Protein AF-A0A1A8GSM1-F1 (afdb_monomer_lite)

Foldseek 3Di:
DPLVVVLVVLLVVVVVVVQDSVLLVVLVVVDDSPDDSVSSVVSSVVVVVVPD

pLDDT: mean 77.4, std 12.15, range [43.09, 88.44]

Sequence (52 aa):
MDYRYQQNSKVERFLKLGYALNDILRVLESLHRDAQTNDILEELIKTCSTGA

Secondary structure (DSSP, 8-state):
--HHHHHHHHHHHHHHTT--HHHHHHHHHHS-TT--HHHHHHHHHHHHHTT-

InterPro domains:
  IPR040546 Rege-1, UBA-like domain [PF18039] (9-46)

Radius of gyration: 10.83 Å; chains: 1; bounding box: 27×19×31 Å

Structure (mmCIF, N/CA/C/O backbone):
data_AF-A0A1A8GSM1-F1
#
_entry.id   AF-A0A1A8GSM1-F1
#
loop_
_atom_site.group_PDB
_atom_site.id
_atom_site.type_symbol
_atom_site.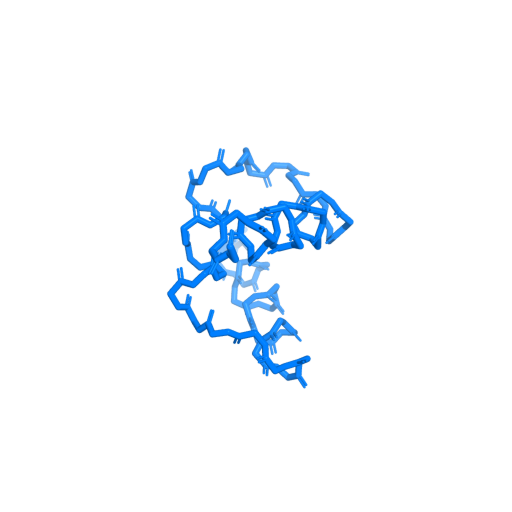label_atom_id
_atom_site.label_alt_id
_atom_site.label_comp_id
_atom_site.label_asym_id
_atom_site.label_entity_id
_atom_site.label_seq_id
_atom_site.pdbx_PDB_ins_code
_atom_site.Cartn_x
_atom_site.Cartn_y
_atom_site.Cartn_z
_atom_site.occupancy
_atom_site.B_iso_or_equiv
_atom_site.auth_seq_id
_atom_site.auth_comp_id
_atom_site.auth_asym_id
_atom_site.auth_atom_id
_atom_site.pdbx_PDB_model_num
ATOM 1 N N . MET A 1 1 ? 13.834 -3.378 -20.500 1.00 46.94 1 MET A N 1
ATOM 2 C CA . MET A 1 1 ? 12.772 -4.370 -20.766 1.00 46.94 1 MET A CA 1
ATOM 3 C C . MET A 1 1 ? 12.275 -4.962 -19.438 1.00 46.94 1 MET A C 1
ATOM 5 O O . MET A 1 1 ? 12.140 -6.169 -19.329 1.00 46.94 1 MET A O 1
ATOM 9 N N . ASP A 1 2 ? 11.967 -4.137 -18.420 1.00 55.91 2 ASP A N 1
ATOM 10 C CA . ASP A 1 2 ? 11.936 -4.637 -17.021 1.00 55.91 2 ASP A CA 1
ATOM 11 C C . ASP A 1 2 ? 10.790 -4.063 -16.163 1.00 55.91 2 ASP A C 1
ATOM 13 O O . ASP A 1 2 ? 10.616 -4.423 -15.001 1.00 55.91 2 ASP A O 1
ATOM 17 N N . TYR A 1 3 ? 9.944 -3.200 -16.734 1.00 53.66 3 TYR A N 1
ATOM 18 C CA . TYR A 1 3 ? 8.903 -2.493 -15.976 1.00 53.66 3 TYR A CA 1
ATOM 19 C C . TYR A 1 3 ? 7.787 -3.415 -15.451 1.00 53.66 3 TYR A C 1
ATOM 21 O O . TYR A 1 3 ? 7.236 -3.175 -14.379 1.00 53.66 3 TYR A O 1
ATOM 29 N N . ARG A 1 4 ? 7.481 -4.512 -16.161 1.00 59.62 4 ARG A N 1
ATOM 30 C CA . ARG A 1 4 ? 6.469 -5.496 -15.723 1.00 59.62 4 ARG A CA 1
ATOM 31 C C . ARG A 1 4 ? 6.959 -6.387 -14.580 1.00 59.62 4 ARG A C 1
ATOM 33 O O . ARG A 1 4 ? 6.141 -6.880 -13.807 1.00 59.62 4 ARG A O 1
ATOM 40 N N . TYR A 1 5 ? 8.273 -6.586 -14.461 1.00 59.69 5 TYR A N 1
ATOM 41 C CA . TYR A 1 5 ? 8.854 -7.406 -13.399 1.00 59.69 5 TYR A CA 1
ATOM 42 C C . TYR A 1 5 ? 8.883 -6.648 -12.068 1.00 59.69 5 TYR A C 1
ATOM 44 O O . TYR A 1 5 ? 8.524 -7.204 -11.034 1.00 59.69 5 TYR A O 1
ATOM 52 N N . GLN A 1 6 ? 9.201 -5.347 -12.093 1.00 62.53 6 GLN A N 1
ATOM 53 C CA . GLN A 1 6 ? 9.131 -4.501 -10.896 1.00 62.53 6 GLN A CA 1
ATOM 54 C C . GLN A 1 6 ? 7.712 -4.392 -10.331 1.00 62.53 6 GLN A C 1
ATOM 56 O O . GLN A 1 6 ? 7.549 -4.432 -9.114 1.00 62.53 6 GLN A O 1
ATOM 61 N N . GLN A 1 7 ? 6.687 -4.288 -11.184 1.00 66.94 7 GLN A N 1
ATOM 62 C CA . GLN A 1 7 ? 5.300 -4.288 -10.711 1.00 66.94 7 GLN A CA 1
ATOM 63 C C . GLN A 1 7 ? 4.917 -5.634 -10.084 1.00 66.94 7 GLN A C 1
ATOM 65 O O . GLN A 1 7 ? 4.378 -5.640 -8.982 1.00 66.94 7 GLN A O 1
ATOM 70 N N . ASN A 1 8 ? 5.272 -6.762 -10.712 1.00 69.44 8 ASN A N 1
ATOM 71 C CA . ASN A 1 8 ? 5.020 -8.088 -10.132 1.00 69.44 8 ASN A CA 1
ATOM 72 C C . ASN A 1 8 ? 5.734 -8.286 -8.788 1.00 69.44 8 ASN A C 1
ATOM 74 O O . ASN A 1 8 ? 5.108 -8.697 -7.817 1.00 69.44 8 ASN A O 1
ATOM 78 N N . SER A 1 9 ? 7.011 -7.908 -8.696 1.00 79.25 9 SER A N 1
ATOM 79 C CA . SER A 1 9 ? 7.791 -8.051 -7.462 1.00 79.25 9 SER A CA 1
ATOM 80 C C . SER A 1 9 ? 7.231 -7.203 -6.312 1.00 79.25 9 SER A C 1
ATOM 82 O O . SER A 1 9 ? 7.189 -7.663 -5.169 1.00 79.25 9 SER A O 1
ATOM 84 N N . LYS A 1 10 ? 6.744 -5.986 -6.606 1.00 78.12 10 LYS A N 1
ATOM 85 C CA . LYS A 1 10 ? 6.041 -5.148 -5.623 1.00 78.12 10 LYS A CA 1
ATOM 86 C C . LYS A 1 10 ? 4.750 -5.835 -5.164 1.00 78.12 10 LYS A C 1
ATOM 88 O O . LYS A 1 10 ? 4.569 -6.007 -3.962 1.00 78.12 10 LYS A O 1
ATOM 93 N N . VAL A 1 11 ? 3.903 -6.290 -6.094 1.00 83.81 11 VAL A N 1
ATOM 94 C CA . VAL A 1 11 ? 2.628 -6.968 -5.784 1.00 83.81 11 VAL A CA 1
ATOM 95 C C . VAL A 1 11 ? 2.843 -8.210 -4.917 1.00 83.81 11 VAL A C 1
ATOM 97 O O . VAL A 1 11 ? 2.218 -8.335 -3.867 1.00 83.81 11 VAL A O 1
ATOM 100 N N . GLU A 1 12 ? 3.768 -9.095 -5.294 1.00 87.50 12 GLU A N 1
ATOM 101 C CA . GLU A 1 12 ? 4.0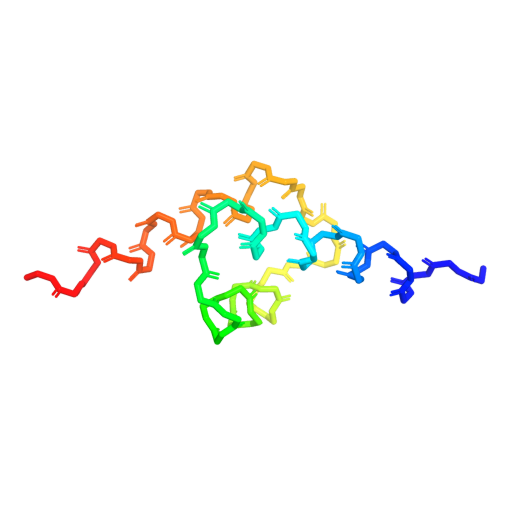78 -10.303 -4.521 1.00 87.50 12 GLU A CA 1
ATOM 102 C C . GLU A 1 12 ? 4.541 -9.989 -3.097 1.00 87.50 12 GLU A C 1
ATOM 104 O O . GLU A 1 12 ? 4.206 -10.710 -2.156 1.00 87.50 12 GLU A O 1
ATOM 109 N N . ARG A 1 13 ? 5.303 -8.905 -2.915 1.00 86.25 13 ARG A N 1
ATOM 110 C CA . ARG A 1 13 ? 5.770 -8.491 -1.592 1.00 86.25 13 ARG A CA 1
ATOM 111 C C . ARG A 1 13 ? 4.611 -8.063 -0.696 1.00 86.25 13 ARG A C 1
ATOM 113 O O . ARG A 1 13 ? 4.579 -8.470 0.460 1.00 86.25 13 ARG A O 1
ATOM 120 N N . PHE A 1 14 ? 3.656 -7.296 -1.219 1.00 86.38 14 PHE A N 1
ATOM 121 C CA . PHE A 1 14 ? 2.482 -6.866 -0.452 1.00 86.38 14 PHE A CA 1
ATOM 122 C C . PHE A 1 14 ? 1.509 -8.009 -0.164 1.00 86.38 14 PHE A C 1
ATOM 124 O O . PHE A 1 14 ? 0.979 -8.091 0.942 1.00 86.38 14 PHE A O 1
ATOM 131 N N . LEU A 1 15 ? 1.350 -8.947 -1.099 1.00 87.06 15 LEU A N 1
ATOM 132 C CA . LEU A 1 15 ? 0.586 -10.173 -0.858 1.00 87.06 15 LEU A CA 1
ATOM 133 C C . LEU A 1 15 ? 1.192 -11.000 0.281 1.00 87.06 15 LEU A C 1
ATOM 135 O O . LEU A 1 15 ? 0.473 -11.452 1.167 1.00 87.06 15 LEU A O 1
ATOM 139 N N . LYS A 1 16 ? 2.525 -11.149 0.308 1.00 87.81 16 LYS A N 1
ATOM 140 C CA . LYS A 1 16 ? 3.240 -11.836 1.401 1.00 87.81 16 LYS A CA 1
ATOM 141 C C . LYS A 1 16 ? 3.106 -11.131 2.755 1.00 87.81 16 LYS A C 1
ATOM 143 O O . LYS A 1 16 ? 3.251 -11.788 3.779 1.00 87.81 16 LYS A O 1
ATOM 148 N N . LEU A 1 17 ? 2.835 -9.825 2.765 1.00 87.06 17 LEU A N 1
ATOM 149 C CA . LEU A 1 17 ? 2.561 -9.050 3.981 1.00 87.06 17 LEU A CA 1
ATOM 150 C C . LEU A 1 17 ? 1.100 -9.166 4.453 1.00 87.06 17 LEU A C 1
ATOM 152 O O . LEU A 1 17 ? 0.783 -8.680 5.533 1.00 87.06 17 LEU A O 1
ATOM 156 N N . GLY A 1 18 ? 0.226 -9.822 3.681 1.00 87.44 18 GLY A N 1
ATOM 157 C CA . GLY A 1 18 ? -1.178 -10.044 4.037 1.00 87.44 18 GLY A CA 1
ATOM 158 C C . GLY A 1 18 ? -2.152 -8.989 3.509 1.00 87.44 18 GLY A C 1
ATOM 159 O O . GLY A 1 18 ? -3.321 -9.016 3.886 1.00 87.44 18 GLY A O 1
ATOM 160 N N . TYR A 1 19 ? -1.711 -8.079 2.635 1.00 87.75 19 TYR A N 1
ATOM 161 C CA . TYR A 1 19 ? -2.615 -7.127 1.985 1.00 87.75 19 TYR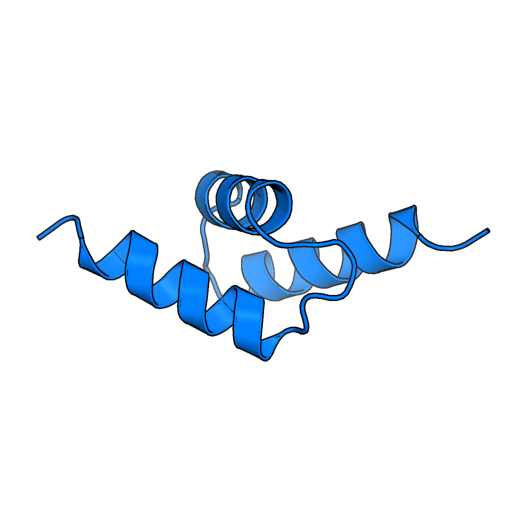 A CA 1
ATOM 162 C C . TYR A 1 19 ? -3.425 -7.808 0.879 1.00 87.75 19 TYR A C 1
ATOM 164 O O . TYR A 1 19 ? -2.914 -8.661 0.147 1.00 87.75 19 TYR A O 1
ATOM 172 N N . ALA A 1 20 ? -4.689 -7.411 0.723 1.00 88.44 20 ALA A N 1
ATOM 173 C CA . ALA A 1 20 ? -5.528 -7.955 -0.333 1.00 88.44 20 ALA A CA 1
ATOM 174 C C . ALA A 1 20 ? -5.059 -7.457 -1.705 1.00 88.44 20 ALA A C 1
ATOM 176 O O . ALA A 1 20 ? -4.745 -6.281 -1.891 1.00 88.44 20 ALA A O 1
ATOM 177 N N . LEU A 1 21 ? -5.081 -8.351 -2.699 1.00 85.69 21 LEU A N 1
ATOM 178 C CA . LEU A 1 21 ? -4.685 -8.025 -4.072 1.00 85.69 21 LEU A CA 1
ATOM 179 C C . LEU A 1 21 ? -5.435 -6.802 -4.621 1.00 85.69 21 LEU A C 1
ATOM 181 O O . LEU A 1 21 ? -4.843 -5.983 -5.312 1.00 85.69 21 LEU A O 1
ATOM 185 N N . ASN A 1 22 ? -6.722 -6.670 -4.293 1.00 86.75 22 ASN A N 1
ATOM 186 C CA . ASN A 1 22 ? -7.554 -5.560 -4.750 1.00 86.75 22 ASN A CA 1
ATOM 187 C C . ASN A 1 22 ? -7.055 -4.210 -4.200 1.00 86.75 22 ASN A C 1
ATOM 189 O O . ASN A 1 22 ? -6.897 -3.262 -4.961 1.00 86.75 22 ASN A O 1
ATOM 193 N N . ASP A 1 23 ? -6.708 -4.135 -2.913 1.00 86.69 23 ASP A N 1
ATOM 194 C CA . ASP A 1 23 ? -6.153 -2.917 -2.304 1.00 86.69 23 ASP A CA 1
ATOM 195 C C . ASP A 1 23 ? -4.816 -2.540 -2.939 1.00 86.69 23 ASP A C 1
ATOM 197 O O . ASP A 1 23 ? -4.607 -1.395 -3.333 1.00 86.69 23 ASP A O 1
ATOM 201 N N . ILE A 1 24 ? -3.944 -3.532 -3.128 1.00 86.62 24 ILE A N 1
ATOM 202 C CA . ILE A 1 24 ? -2.631 -3.346 -3.750 1.00 86.62 24 ILE A CA 1
ATOM 203 C C . ILE A 1 24 ? -2.776 -2.820 -5.180 1.00 86.62 24 ILE A C 1
ATOM 205 O O . ILE A 1 24 ? -2.073 -1.888 -5.562 1.00 86.62 24 ILE A O 1
ATOM 209 N N . LEU A 1 25 ? -3.680 -3.397 -5.976 1.00 85.00 25 LEU A N 1
ATOM 210 C CA . LEU A 1 25 ? -3.905 -2.969 -7.356 1.00 85.00 25 LEU A CA 1
ATOM 211 C C . LEU A 1 25 ? -4.497 -1.560 -7.426 1.00 85.00 25 LEU A C 1
ATOM 213 O O . LEU A 1 25 ? -4.012 -0.760 -8.219 1.00 85.00 25 LEU A O 1
ATOM 217 N N . ARG A 1 26 ? -5.472 -1.225 -6.571 1.00 85.38 26 ARG A N 1
ATOM 218 C CA . ARG A 1 26 ? -6.051 0.130 -6.506 1.00 85.38 26 ARG A CA 1
ATOM 219 C C . ARG A 1 26 ? -5.004 1.183 -6.157 1.00 85.38 26 ARG A C 1
ATOM 221 O O . ARG A 1 26 ? -4.965 2.248 -6.772 1.00 85.38 26 ARG A O 1
ATOM 228 N N . VAL A 1 27 ? -4.135 0.868 -5.200 1.00 85.81 27 VAL A N 1
ATOM 229 C CA . VAL A 1 27 ? -3.046 1.751 -4.778 1.00 85.81 27 VAL A CA 1
ATOM 230 C C . VAL A 1 27 ? -1.986 1.877 -5.875 1.00 85.81 27 VAL A C 1
ATOM 232 O O . VAL A 1 27 ? -1.556 2.984 -6.173 1.00 85.81 27 VAL A O 1
ATOM 235 N N . LEU A 1 28 ? -1.607 0.781 -6.538 1.00 82.31 28 LEU A N 1
ATOM 236 C CA . LEU A 1 28 ? -0.665 0.809 -7.665 1.00 82.31 28 LEU A CA 1
ATOM 237 C C . LEU A 1 28 ? -1.208 1.527 -8.906 1.00 82.31 28 LEU A C 1
ATOM 239 O O . LEU A 1 28 ? -0.416 2.053 -9.682 1.00 82.31 28 LEU A O 1
ATOM 243 N N . GLU A 1 29 ? -2.524 1.519 -9.113 1.00 81.06 29 GLU A N 1
ATOM 244 C CA . GLU A 1 29 ? -3.185 2.269 -10.184 1.00 81.06 29 GLU A CA 1
ATOM 245 C C . GLU A 1 29 ? -3.277 3.766 -9.853 1.00 81.06 29 GLU A C 1
ATOM 247 O O . GLU A 1 29 ? -3.097 4.599 -10.739 1.00 81.06 29 GLU A O 1
ATOM 252 N N . SER A 1 30 ? -3.494 4.110 -8.577 1.00 79.69 30 SER A N 1
ATOM 253 C CA . SER A 1 30 ? -3.538 5.504 -8.109 1.00 79.69 30 SER A CA 1
ATOM 254 C C . SER A 1 30 ? -2.155 6.145 -7.971 1.00 79.69 30 SE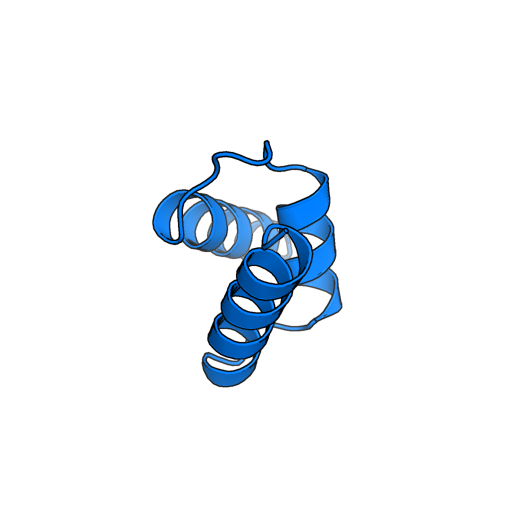R A C 1
ATOM 256 O O . SER A 1 30 ? -2.013 7.358 -8.121 1.00 79.69 30 SER A O 1
ATOM 258 N N . LEU A 1 31 ? -1.124 5.350 -7.685 1.00 81.62 31 LEU A N 1
ATOM 259 C CA . LEU A 1 31 ? 0.242 5.826 -7.513 1.00 8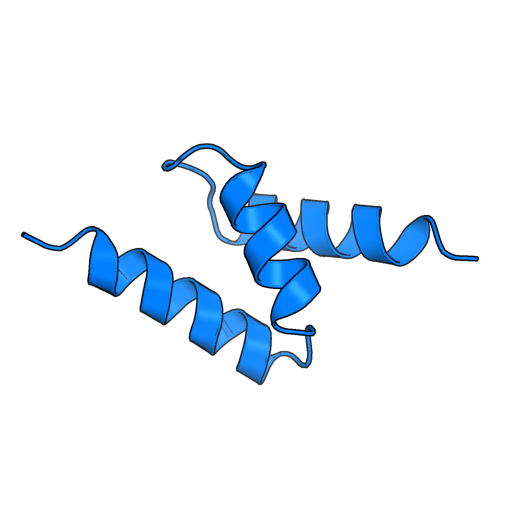1.62 31 LEU A CA 1
ATOM 260 C C . LEU A 1 31 ? 0.989 5.916 -8.847 1.00 81.62 31 LEU A C 1
ATOM 262 O O . LEU A 1 31 ? 0.879 5.073 -9.736 1.00 81.62 31 LEU A O 1
ATOM 266 N N . HIS A 1 32 ? 1.827 6.943 -8.968 1.00 73.31 32 HIS A N 1
ATOM 267 C CA . HIS A 1 32 ? 2.671 7.129 -10.142 1.00 73.31 32 HIS A CA 1
ATOM 268 C C . HIS A 1 32 ? 3.711 5.999 -10.265 1.00 73.31 32 HIS A C 1
ATOM 270 O O . HIS A 1 32 ? 4.099 5.378 -9.277 1.00 73.31 32 HIS A O 1
ATOM 276 N N . ARG A 1 33 ? 4.229 5.745 -11.477 1.00 66.88 33 ARG A N 1
ATOM 277 C CA . ARG A 1 33 ? 5.175 4.632 -11.743 1.00 66.88 33 ARG A CA 1
ATOM 278 C C . ARG A 1 33 ? 6.464 4.674 -10.909 1.00 66.88 33 ARG A C 1
ATOM 280 O O . ARG A 1 33 ? 7.123 3.643 -10.782 1.00 66.88 33 ARG A O 1
ATOM 287 N N . ASP A 1 34 ? 6.795 5.833 -10.350 1.00 71.31 34 ASP A N 1
ATOM 288 C CA . ASP A 1 34 ? 7.969 6.047 -9.500 1.00 71.31 34 ASP A CA 1
ATOM 289 C C . ASP A 1 34 ? 7.710 5.784 -8.006 1.00 71.31 34 ASP A C 1
ATOM 291 O O . ASP A 1 34 ? 8.636 5.807 -7.203 1.00 71.31 34 ASP A O 1
ATOM 295 N N . ALA A 1 35 ? 6.467 5.479 -7.620 1.00 80.00 35 ALA A N 1
ATOM 296 C CA . ALA A 1 35 ? 6.113 5.247 -6.227 1.00 80.00 35 ALA A CA 1
ATOM 297 C C . ALA A 1 35 ? 6.964 4.135 -5.605 1.00 80.00 35 ALA A C 1
ATOM 299 O O . ALA A 1 35 ? 7.084 3.012 -6.137 1.00 80.00 35 ALA A O 1
ATOM 300 N N . GLN A 1 36 ? 7.573 4.459 -4.467 1.00 82.62 36 GLN A N 1
ATOM 301 C CA . GLN A 1 36 ? 8.413 3.534 -3.735 1.00 82.62 36 GLN A CA 1
ATOM 302 C C . GLN A 1 36 ? 7.556 2.604 -2.877 1.00 82.62 36 GLN A C 1
ATOM 304 O O . GLN A 1 36 ? 6.338 2.723 -2.775 1.00 82.62 36 GLN A O 1
ATOM 309 N N . THR A 1 37 ? 8.205 1.617 -2.256 1.00 82.31 37 THR A N 1
ATOM 310 C CA . THR A 1 37 ? 7.498 0.689 -1.358 1.00 82.31 37 THR A CA 1
ATOM 311 C C . THR A 1 37 ? 6.838 1.435 -0.195 1.00 82.31 37 THR A C 1
ATOM 313 O O . THR A 1 37 ? 5.755 1.041 0.216 1.00 82.31 37 THR A O 1
ATOM 316 N N . ASN A 1 38 ? 7.463 2.510 0.299 1.00 84.38 38 ASN A N 1
ATOM 317 C CA . ASN A 1 38 ? 6.920 3.316 1.391 1.00 84.38 38 ASN A CA 1
ATOM 318 C C . ASN A 1 38 ? 5.657 4.068 0.970 1.00 84.38 38 ASN A C 1
ATOM 320 O O . ASN A 1 38 ? 4.661 3.947 1.667 1.00 84.38 38 ASN A O 1
ATOM 324 N N . ASP A 1 39 ? 5.643 4.715 -0.200 1.00 86.00 39 ASP A N 1
ATOM 325 C CA . ASP A 1 39 ? 4.438 5.383 -0.710 1.00 86.00 39 ASP A CA 1
ATOM 326 C C . ASP A 1 39 ? 3.262 4.404 -0.842 1.00 86.00 39 ASP A C 1
ATOM 328 O O . ASP A 1 39 ? 2.135 4.706 -0.458 1.00 86.00 39 ASP A O 1
ATOM 332 N N . ILE A 1 40 ? 3.537 3.189 -1.334 1.00 85.25 40 ILE A N 1
ATOM 333 C CA . ILE A 1 40 ? 2.525 2.133 -1.470 1.00 85.25 40 ILE A CA 1
ATOM 334 C C . ILE A 1 40 ? 2.046 1.646 -0.093 1.00 85.25 40 ILE A C 1
ATOM 336 O O . ILE A 1 40 ? 0.849 1.441 0.088 1.00 85.25 40 ILE A O 1
ATOM 340 N N . LEU A 1 41 ? 2.945 1.475 0.885 1.00 86.81 41 LEU A N 1
ATOM 341 C CA . LEU A 1 41 ? 2.580 1.118 2.265 1.00 86.81 41 LEU A CA 1
ATOM 342 C C . LEU A 1 41 ? 1.699 2.191 2.907 1.00 86.81 41 LEU A C 1
ATOM 344 O O . LEU A 1 41 ? 0.686 1.861 3.519 1.00 86.81 41 LEU A O 1
ATOM 348 N N . GLU A 1 42 ? 2.076 3.459 2.769 1.00 88.12 42 GLU A N 1
ATOM 349 C CA . GLU A 1 42 ? 1.328 4.580 3.330 1.00 88.12 42 GLU A CA 1
ATOM 350 C C . GLU A 1 42 ? -0.072 4.667 2.727 1.00 88.12 42 GLU A C 1
ATOM 352 O O . GLU A 1 42 ? -1.049 4.783 3.467 1.00 88.12 42 GLU A O 1
ATOM 357 N N . GLU A 1 43 ? -0.195 4.542 1.406 1.00 86.81 43 GLU A N 1
ATOM 358 C CA . GLU A 1 43 ? -1.498 4.548 0.743 1.00 86.81 43 GLU A CA 1
ATOM 359 C C . GLU A 1 43 ? -2.347 3.329 1.113 1.00 86.81 43 GLU A C 1
ATOM 361 O O . GLU A 1 43 ? -3.542 3.491 1.364 1.00 86.81 43 GLU A O 1
ATOM 366 N N . LEU A 1 44 ? -1.749 2.137 1.238 1.00 86.06 44 LEU A N 1
ATOM 367 C CA . LEU A 1 44 ? -2.444 0.935 1.717 1.00 86.06 44 LEU A CA 1
ATOM 368 C C . LEU A 1 44 ? -2.987 1.123 3.139 1.00 86.06 44 LEU A C 1
ATOM 370 O O . LEU A 1 44 ? -4.123 0.756 3.421 1.00 86.06 44 LEU A O 1
ATOM 374 N N . ILE A 1 45 ? -2.210 1.727 4.042 1.00 85.69 45 ILE A N 1
ATOM 375 C CA . ILE A 1 45 ? -2.652 1.992 5.418 1.00 85.69 45 ILE A CA 1
ATOM 376 C C . ILE A 1 45 ? -3.764 3.050 5.433 1.00 85.69 45 ILE A C 1
ATOM 378 O O . ILE A 1 45 ? -4.765 2.864 6.130 1.00 85.69 45 ILE A O 1
ATOM 382 N N . LYS A 1 46 ? -3.643 4.131 4.651 1.00 83.50 46 LYS A N 1
ATOM 383 C CA . LYS A 1 46 ? -4.675 5.180 4.560 1.00 83.50 46 LYS A CA 1
ATOM 384 C C . LYS A 1 46 ? -5.993 4.652 3.995 1.00 83.50 46 LYS A C 1
ATOM 386 O O . LYS A 1 46 ? -7.047 4.935 4.560 1.00 83.50 46 LYS A O 1
ATOM 391 N N . THR A 1 47 ? -5.947 3.861 2.921 1.00 77.88 47 THR A N 1
ATOM 392 C CA . THR A 1 47 ? -7.158 3.270 2.324 1.00 77.88 47 THR A CA 1
ATOM 393 C C . THR A 1 47 ? -7.783 2.197 3.209 1.00 77.88 47 THR A C 1
ATOM 395 O O . THR A 1 47 ? -9.008 2.135 3.282 1.00 77.88 47 THR A O 1
ATOM 398 N N . CYS A 1 48 ? -6.988 1.415 3.946 1.00 71.00 48 CYS A N 1
ATOM 399 C CA . CYS A 1 48 ? -7.519 0.493 4.954 1.00 71.00 48 CYS A CA 1
ATOM 400 C C . CYS A 1 48 ? -8.149 1.218 6.159 1.00 71.00 48 CYS A C 1
ATOM 402 O O . CYS A 1 48 ? -9.115 0.720 6.730 1.00 71.00 48 CYS A O 1
ATOM 404 N N . SER A 1 49 ? -7.645 2.395 6.544 1.00 62.38 49 SER A N 1
ATOM 405 C CA . SER A 1 49 ? -8.114 3.123 7.737 1.00 62.38 49 SER A CA 1
ATOM 406 C C . SER A 1 49 ? -9.443 3.863 7.541 1.00 62.38 49 SER A C 1
ATOM 408 O O . SER A 1 49 ? -10.079 4.225 8.524 1.00 62.38 49 SER A O 1
ATOM 410 N N . THR A 1 50 ? -9.893 4.082 6.300 1.00 56.62 50 THR A N 1
ATOM 411 C CA . THR A 1 50 ? -11.153 4.803 6.022 1.00 56.62 50 THR A CA 1
ATOM 412 C C . THR A 1 50 ? -12.407 3.914 6.046 1.00 56.62 50 THR A C 1
ATOM 414 O O . THR A 1 50 ? -13.489 4.379 5.691 1.00 56.62 50 THR A O 1
ATOM 417 N N . GLY A 1 51 ? -12.267 2.641 6.428 1.00 56.69 51 GLY A N 1
ATOM 418 C CA . GLY A 1 51 ? -13.354 1.658 6.510 1.00 56.69 51 GLY A CA 1
ATOM 419 C C . GLY A 1 51 ? -13.850 1.345 7.928 1.00 56.69 51 GLY A C 1
ATOM 420 O O . GLY A 1 51 ? -14.434 0.277 8.109 1.00 56.69 51 GLY A O 1
ATOM 421 N N . ALA A 1 52 ? -13.592 2.215 8.911 1.00 43.09 52 ALA A N 1
ATOM 422 C CA . ALA A 1 52 ? -14.094 2.102 10.287 1.00 4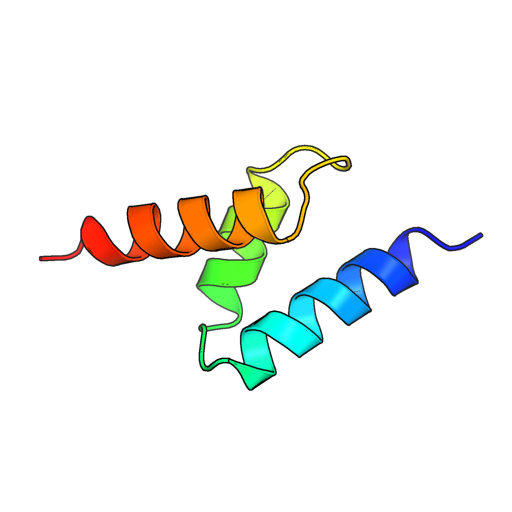3.09 52 ALA A CA 1
ATOM 423 C C . ALA A 1 52 ? -15.133 3.185 10.598 1.00 43.09 52 ALA A C 1
ATOM 425 O O . ALA A 1 52 ? -14.901 4.349 10.196 1.00 43.09 52 ALA A O 1
#

Organism: NCBI:txid1143690